Protein AF-A0A9X9ASG6-F1 (afdb_monomer)

Secondary structure (DSSP, 8-state):
--HHHHHHHHHHHHHHHS--TTSS-HHHHHHHHH----TTSS-SS--EEEETTTTEEEE-SSPPP----SS-TT-PPPSS-HHHHHTHHHHHHHHTS-HHHHHHHHHHHSS---HHHHHHH-

Foldseek 3Di:
DDPVVVVVLLVLLLLQQEDPPDPDPDQVSVVVVQPPPDPCLDPPDFDWDQDPVVRDTDTDSDDPRPDDPPDDPDDDDDPADPSNVVSVVVVVVLVPDDLLSSLVSCCPRHPDPDVVSVVSVD

Radius of gyration: 25.93 Å; Cα contacts (8 Å, |Δi|>4): 77; chains: 1; bounding box: 54×27×73 Å

Sequence (122 aa):
MNTQYLQYVREQLMVATADLSGETKGQLLAWLENAQFDTKNYPRKKQRIWDEETESWITLNNPPIPGKQSLAKGSAIPLVKPVEYSTASWRRAVLSLDEHYKAWLLWNYSENTCWEHQVEIT

pLDDT: mean 79.93, std 11.55, range [57.0, 94.75]

Solvent-accessible surface area (backbone atoms only — not comparable to full-atom values): 7803 Å² total; per-residue (Å²): 134,57,73,70,58,56,50,51,53,51,54,52,47,30,64,41,51,52,82,74,76,72,87,62,73,50,72,66,53,52,46,56,76,66,53,72,91,62,89,66,69,76,54,96,71,72,54,70,46,82,37,85,89,75,75,40,80,44,73,56,75,68,79,88,76,90,73,77,73,86,67,71,93,84,72,82,81,68,96,62,53,70,65,60,62,72,28,44,64,56,48,52,55,47,72,70,45,58,66,44,62,32,22,46,49,36,54,76,48,23,94,50,83,53,67,68,34,56,63,53,58,107

InterPro domains:
  IPR010455 Bacteriophage 82, GpQ [PF06323] (4-122)

Structure (mmCIF, N/CA/C/O backbone):
data_AF-A0A9X9ASG6-F1
#
_entry.id   AF-A0A9X9ASG6-F1
#
loop_
_atom_site.group_PDB
_atom_site.id
_atom_site.type_symbol
_atom_site.label_atom_id
_atom_site.label_alt_id
_atom_site.label_comp_id
_atom_site.label_asym_id
_atom_site.label_entity_id
_atom_site.label_seq_id
_atom_site.pdbx_PDB_ins_code
_atom_site.Cartn_x
_atom_site.Cartn_y
_atom_site.Cartn_z
_atom_site.occupancy
_atom_site.B_iso_or_equiv
_atom_site.auth_seq_id
_atom_site.auth_comp_id
_atom_site.auth_asym_id
_atom_site.auth_atom_id
_atom_site.pdbx_PDB_model_num
ATOM 1 N N . MET A 1 1 ? -18.405 -5.718 23.709 1.00 61.72 1 MET A N 1
ATOM 2 C CA . MET A 1 1 ? -17.669 -6.033 22.465 1.00 61.72 1 MET A CA 1
ATOM 3 C C . MET A 1 1 ? -16.981 -7.375 22.664 1.00 61.72 1 MET A C 1
ATOM 5 O O . MET A 1 1 ? -16.345 -7.532 23.697 1.00 61.72 1 MET A O 1
ATOM 9 N N . ASN A 1 2 ? -17.152 -8.346 21.766 1.00 90.06 2 ASN A N 1
ATOM 10 C CA . ASN A 1 2 ? -16.490 -9.650 21.901 1.00 90.06 2 ASN A CA 1
ATOM 11 C C . ASN A 1 2 ? -15.038 -9.555 21.390 1.00 90.06 2 ASN A C 1
ATOM 13 O O . ASN A 1 2 ? -14.778 -8.788 20.461 1.00 90.06 2 ASN A O 1
ATOM 17 N N . THR A 1 3 ? -14.096 -10.309 21.960 1.00 90.56 3 THR A N 1
ATOM 18 C CA . THR A 1 3 ? -12.663 -10.242 21.587 1.00 90.56 3 THR A CA 1
ATOM 19 C C . THR A 1 3 ? -12.437 -10.542 20.104 1.00 90.56 3 THR A C 1
ATOM 21 O O . THR A 1 3 ? -11.665 -9.858 19.438 1.00 90.56 3 THR A O 1
ATOM 24 N N . GLN A 1 4 ? -13.207 -11.481 19.556 1.00 91.50 4 GLN A N 1
ATOM 25 C CA . GLN A 1 4 ? -13.192 -11.840 18.138 1.00 91.50 4 GLN A CA 1
ATOM 26 C C . GLN A 1 4 ? -13.580 -10.673 17.212 1.00 91.50 4 GLN A C 1
ATOM 28 O O . GLN A 1 4 ? -13.035 -10.537 16.121 1.00 91.50 4 GLN A O 1
ATOM 33 N N . TYR A 1 5 ? -14.484 -9.794 17.654 1.00 93.06 5 TYR A N 1
ATOM 34 C CA . TYR A 1 5 ? -14.887 -8.623 16.872 1.00 93.06 5 TYR A CA 1
ATOM 35 C C . TYR A 1 5 ? -13.769 -7.577 16.812 1.00 93.06 5 TYR A C 1
ATOM 37 O O . TYR A 1 5 ? -13.521 -6.993 15.761 1.00 93.06 5 TYR A O 1
ATOM 45 N N . LEU A 1 6 ? -13.057 -7.369 17.925 1.00 90.31 6 LEU A N 1
ATOM 46 C CA . LEU A 1 6 ? -11.904 -6.466 17.963 1.00 90.31 6 LEU A CA 1
ATOM 47 C C . LEU A 1 6 ? -10.777 -6.957 17.052 1.00 90.31 6 LEU A C 1
ATOM 49 O O . LEU A 1 6 ? -10.167 -6.156 16.346 1.00 90.31 6 LEU A O 1
ATOM 53 N N . GLN A 1 7 ? -10.537 -8.268 17.030 1.00 92.38 7 GLN A N 1
ATOM 54 C CA . GLN A 1 7 ? -9.545 -8.858 16.141 1.00 92.38 7 GLN A CA 1
ATOM 55 C C . GLN A 1 7 ? -9.927 -8.693 14.666 1.00 92.38 7 GLN A C 1
ATOM 57 O O . GLN A 1 7 ? -9.096 -8.251 13.878 1.00 92.38 7 GLN A O 1
ATOM 62 N N . TYR A 1 8 ? -11.190 -8.943 14.312 1.00 93.50 8 TYR A N 1
ATOM 63 C CA . TYR A 1 8 ? -11.680 -8.710 12.953 1.00 93.50 8 TYR A CA 1
ATOM 64 C C . TYR A 1 8 ? -11.462 -7.258 12.504 1.00 93.50 8 TYR A C 1
ATOM 66 O O . TYR A 1 8 ? -10.950 -7.016 11.414 1.00 93.50 8 TYR A O 1
ATOM 74 N N . VAL A 1 9 ? -11.792 -6.281 13.356 1.00 91.94 9 VAL A N 1
ATOM 75 C CA . VAL A 1 9 ? -11.584 -4.858 13.037 1.00 91.94 9 VAL A CA 1
ATOM 76 C C . VAL A 1 9 ? -10.100 -4.545 12.826 1.00 91.94 9 VAL A C 1
ATOM 78 O O . VA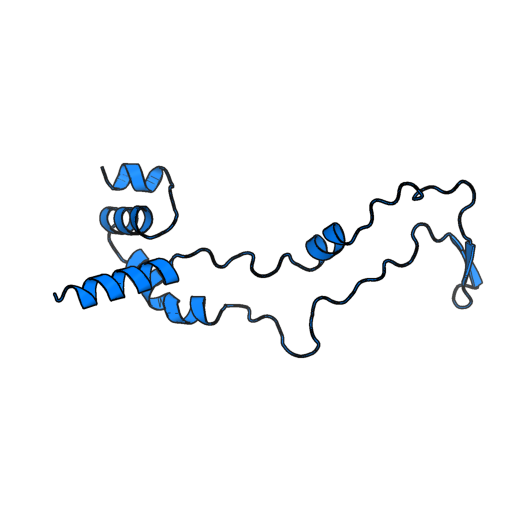L A 1 9 ? -9.758 -3.838 11.880 1.00 91.94 9 VAL A O 1
ATOM 81 N N . ARG A 1 10 ? -9.213 -5.098 13.661 1.00 91.00 10 ARG A N 1
ATOM 82 C CA . ARG A 1 10 ? -7.761 -4.930 13.513 1.00 91.00 10 ARG A CA 1
ATOM 83 C C . ARG A 1 10 ? -7.253 -5.485 12.182 1.00 91.00 10 ARG A C 1
ATOM 85 O O . ARG A 1 10 ? -6.504 -4.801 11.493 1.00 91.00 10 ARG A O 1
ATOM 92 N N . GLU A 1 11 ? -7.665 -6.695 11.819 1.00 92.50 11 GLU A N 1
ATOM 93 C CA . GLU A 1 11 ? -7.269 -7.334 10.559 1.00 92.50 11 GLU A CA 1
ATOM 94 C C . GLU A 1 11 ? -7.749 -6.520 9.351 1.00 92.50 11 GLU A C 1
ATOM 96 O O . GLU A 1 11 ? -6.969 -6.251 8.439 1.00 92.50 11 GLU A O 1
ATOM 101 N N . GLN A 1 12 ? -9.002 -6.052 9.369 1.00 92.69 12 GLN A N 1
ATOM 102 C CA . GLN A 1 12 ? -9.537 -5.207 8.298 1.00 92.69 12 GLN A CA 1
ATOM 103 C C . GLN A 1 12 ? -8.792 -3.874 8.179 1.00 92.69 12 GLN A C 1
ATOM 105 O O . GLN A 1 12 ? -8.521 -3.435 7.063 1.00 92.69 12 GLN A O 1
ATOM 110 N N . LEU A 1 13 ? -8.431 -3.248 9.304 1.00 92.12 13 LEU A N 1
ATOM 111 C CA . LEU A 1 13 ? -7.639 -2.018 9.307 1.00 92.12 13 LEU A CA 1
ATOM 112 C C . LEU A 1 13 ? -6.257 -2.237 8.696 1.00 92.12 13 LEU A C 1
ATOM 114 O O . LEU A 1 13 ? -5.902 -1.508 7.776 1.00 92.12 13 LEU A O 1
ATOM 118 N N . MET A 1 14 ? -5.533 -3.271 9.133 1.00 92.00 14 MET A N 1
ATOM 119 C CA . MET A 1 14 ? -4.209 -3.596 8.593 1.00 92.00 14 MET A CA 1
ATOM 120 C C . MET A 1 14 ? -4.253 -3.820 7.078 1.00 92.00 14 MET A C 1
ATOM 122 O O . MET A 1 14 ? -3.448 -3.250 6.349 1.00 92.00 14 MET A O 1
ATOM 126 N N . VAL A 1 15 ? -5.225 -4.596 6.584 1.00 91.75 15 VAL A N 1
ATOM 127 C CA . VAL A 1 15 ? -5.380 -4.852 5.140 1.00 91.75 15 VAL A CA 1
ATOM 128 C C . VAL A 1 15 ? -5.778 -3.582 4.384 1.00 91.75 15 VAL A C 1
ATOM 130 O O . VAL A 1 15 ? -5.342 -3.372 3.255 1.00 91.75 15 VAL A O 1
ATOM 133 N N . ALA A 1 16 ? -6.602 -2.720 4.983 1.00 91.00 16 ALA A N 1
ATOM 134 C CA . ALA A 1 16 ? -7.031 -1.472 4.363 1.00 91.00 16 ALA A CA 1
ATOM 135 C C . ALA A 1 16 ? -5.902 -0.442 4.235 1.00 91.00 16 ALA A C 1
ATOM 137 O O . ALA A 1 16 ? -5.933 0.358 3.299 1.00 91.00 16 ALA A O 1
ATOM 138 N N . THR A 1 17 ? -4.947 -0.444 5.167 1.00 88.31 17 THR A N 1
ATOM 139 C CA . THR A 1 17 ? -3.826 0.507 5.211 1.00 88.31 17 THR A CA 1
ATOM 140 C C . THR A 1 17 ? -2.510 -0.049 4.675 1.00 88.31 17 THR A C 1
ATOM 142 O O . THR A 1 17 ? -1.538 0.697 4.611 1.00 88.31 17 THR A O 1
ATOM 145 N N . ALA A 1 18 ? -2.455 -1.332 4.317 1.00 87.94 18 ALA A N 1
ATOM 146 C CA . ALA A 1 18 ? -1.263 -1.947 3.748 1.00 87.94 18 ALA A CA 1
ATOM 147 C C . 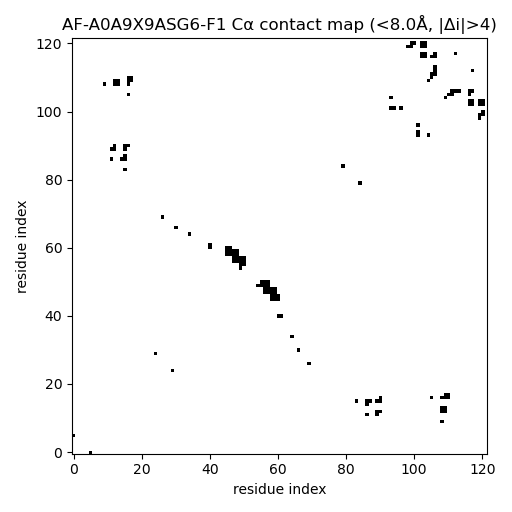ALA A 1 18 ? -0.871 -1.279 2.423 1.00 87.94 18 ALA A C 1
ATOM 149 O O . ALA A 1 18 ? -1.725 -1.021 1.567 1.00 87.94 18 ALA A O 1
ATOM 150 N N . ASP A 1 19 ? 0.428 -1.044 2.236 1.00 84.19 19 ASP A N 1
ATOM 151 C CA . ASP A 1 19 ? 0.954 -0.605 0.951 1.00 84.19 19 ASP A CA 1
ATOM 152 C C . ASP A 1 19 ? 0.992 -1.797 -0.012 1.00 84.19 19 ASP A C 1
ATOM 154 O O . ASP A 1 19 ? 1.835 -2.687 0.079 1.00 84.19 19 ASP A O 1
ATOM 158 N N . LEU A 1 20 ? 0.023 -1.834 -0.926 1.00 79.44 20 LEU A N 1
ATOM 159 C CA . LEU A 1 20 ? -0.044 -2.832 -1.990 1.00 79.44 20 LEU A CA 1
ATOM 160 C C . LEU A 1 20 ? 0.688 -2.357 -3.253 1.00 79.44 20 LEU A C 1
ATOM 162 O O . LEU A 1 20 ? 0.634 -3.038 -4.281 1.00 79.44 20 LEU A O 1
ATOM 166 N N . SER A 1 21 ? 1.355 -1.203 -3.238 1.00 72.75 21 SER A N 1
ATOM 167 C CA . SER A 1 21 ? 2.148 -0.759 -4.380 1.00 72.75 21 SER A CA 1
ATOM 168 C C . SER A 1 21 ? 3.354 -1.692 -4.612 1.00 72.75 21 SER A C 1
ATOM 170 O O . SER A 1 21 ? 3.857 -2.345 -3.704 1.00 72.75 21 SER A O 1
ATOM 172 N N . GLY A 1 22 ? 3.789 -1.844 -5.869 1.00 68.44 22 GLY A N 1
ATOM 173 C CA . GLY A 1 22 ? 4.995 -2.626 -6.198 1.00 68.44 22 GLY A CA 1
ATOM 174 C C . GLY A 1 22 ? 4.800 -4.096 -6.598 1.00 68.44 22 GLY A C 1
ATOM 175 O O . GLY A 1 22 ? 5.787 -4.762 -6.903 1.00 68.44 22 GLY A O 1
ATOM 176 N N . GLU A 1 23 ? 3.563 -4.600 -6.710 1.00 67.38 23 GLU A N 1
ATOM 177 C CA . GLU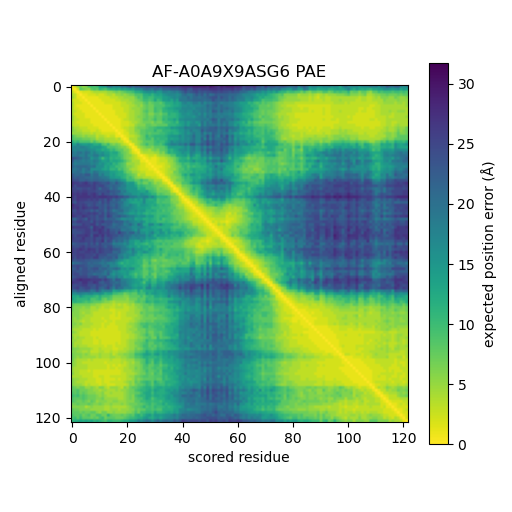 A 1 23 ? 3.291 -5.952 -7.259 1.00 67.38 23 GLU A CA 1
ATOM 178 C C . GLU A 1 23 ? 3.940 -6.188 -8.632 1.00 67.38 23 GLU A C 1
ATOM 180 O O . GLU A 1 23 ? 4.360 -7.297 -8.958 1.00 67.38 23 GLU A O 1
ATOM 185 N N . THR A 1 24 ? 4.037 -5.137 -9.446 1.00 64.69 24 THR A N 1
ATOM 186 C CA . THR A 1 24 ? 4.723 -5.188 -10.732 1.00 64.69 24 THR A CA 1
ATOM 187 C C . THR A 1 24 ? 5.825 -4.148 -10.762 1.00 64.69 24 THR A C 1
ATOM 189 O O . THR A 1 24 ? 5.559 -2.955 -10.637 1.00 64.69 24 THR A O 1
ATOM 192 N N . LYS A 1 25 ? 7.049 -4.587 -11.048 1.00 65.31 25 LYS A N 1
ATOM 193 C CA . LYS A 1 25 ? 8.228 -3.732 -11.242 1.00 65.31 25 LYS A CA 1
ATOM 194 C C . LYS A 1 25 ? 8.104 -2.746 -12.422 1.00 65.31 25 LYS A C 1
ATOM 196 O O . LYS A 1 25 ? 8.958 -1.894 -12.612 1.00 65.31 25 LYS A O 1
ATOM 201 N N . GLY A 1 26 ? 7.036 -2.822 -13.217 1.00 70.75 26 GLY A N 1
ATOM 202 C CA . GLY A 1 26 ? 6.897 -2.065 -14.457 1.00 70.75 26 GLY A CA 1
ATOM 203 C C . GLY A 1 26 ? 7.805 -2.618 -15.558 1.00 70.75 26 GLY A C 1
ATOM 204 O O . GLY A 1 26 ? 8.810 -3.284 -15.308 1.00 70.75 26 GLY A O 1
ATOM 205 N N . GLN A 1 27 ? 7.434 -2.373 -16.813 1.00 67.94 27 GLN A N 1
ATOM 206 C CA . GLN A 1 27 ? 8.138 -2.963 -17.955 1.00 67.94 27 GLN A CA 1
ATOM 207 C C . GLN A 1 27 ? 9.578 -2.446 -18.089 1.00 67.94 27 GLN A C 1
ATOM 209 O O . GLN A 1 27 ? 10.472 -3.224 -18.404 1.00 67.94 27 GLN A O 1
ATOM 214 N N . LEU A 1 28 ? 9.818 -1.162 -17.799 1.00 71.25 28 LEU A N 1
ATOM 215 C CA . LEU A 1 28 ? 11.149 -0.555 -17.894 1.00 71.25 28 LEU A CA 1
ATOM 216 C C . LEU A 1 28 ? 12.123 -1.111 -16.852 1.00 71.25 28 LEU A C 1
ATOM 218 O O . LEU A 1 28 ? 13.256 -1.427 -17.197 1.00 71.25 28 LEU A O 1
ATOM 222 N N . LEU A 1 29 ? 11.685 -1.279 -15.600 1.00 72.81 29 LEU A N 1
ATOM 223 C CA . LEU A 1 29 ? 12.530 -1.873 -14.561 1.00 72.81 29 LEU A CA 1
ATOM 224 C C . LEU A 1 29 ? 12.798 -3.353 -14.865 1.00 72.81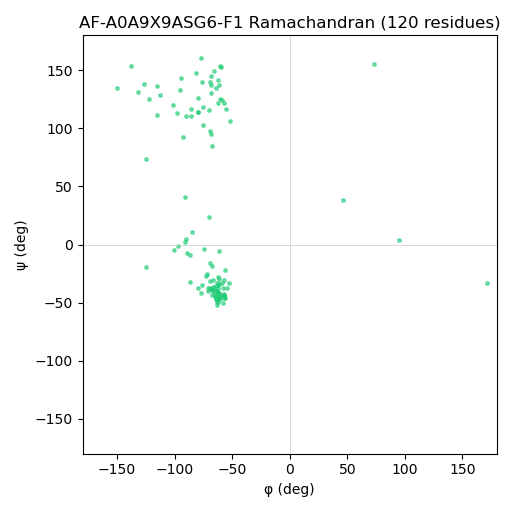 29 LEU A C 1
ATOM 226 O O . LEU A 1 29 ? 13.921 -3.817 -14.716 1.00 72.81 29 LEU A O 1
ATOM 230 N N . ALA A 1 30 ? 11.793 -4.081 -15.368 1.00 71.88 30 ALA A N 1
ATOM 231 C CA . ALA A 1 30 ? 11.976 -5.458 -15.824 1.00 71.88 30 ALA A CA 1
ATOM 232 C C . ALA A 1 30 ? 12.963 -5.552 -17.003 1.00 71.88 30 ALA A C 1
ATOM 234 O O . ALA A 1 30 ? 13.719 -6.516 -17.103 1.00 71.88 30 ALA A O 1
ATOM 235 N N . TRP A 1 31 ? 12.988 -4.566 -17.902 1.00 71.06 31 TRP A N 1
ATOM 236 C CA . TRP A 1 31 ? 13.998 -4.482 -18.958 1.00 71.06 31 TRP A CA 1
ATOM 237 C C . TRP A 1 31 ? 15.377 -4.121 -18.429 1.00 71.06 31 TRP A C 1
ATOM 239 O O . TRP A 1 31 ? 16.346 -4.684 -18.918 1.00 71.06 31 TRP A O 1
ATOM 249 N N . LEU A 1 32 ? 15.474 -3.248 -17.426 1.00 72.19 32 LEU A N 1
ATOM 250 C CA . LEU A 1 32 ? 16.741 -2.932 -16.769 1.00 72.19 32 LEU A CA 1
ATOM 251 C C . LEU A 1 32 ? 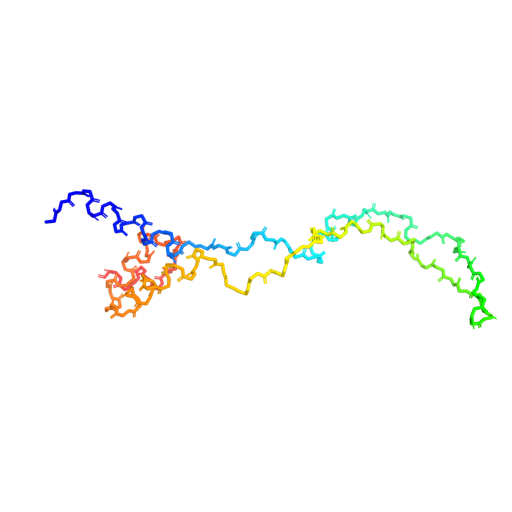17.352 -4.176 -16.107 1.00 72.19 32 LEU A C 1
ATOM 253 O O . LEU A 1 32 ? 18.546 -4.409 -16.246 1.00 72.19 32 LEU A O 1
ATOM 257 N N . GLU A 1 33 ? 16.540 -5.006 -15.449 1.00 69.94 33 GLU A N 1
ATOM 258 C CA . GLU A 1 33 ? 16.996 -6.267 -14.842 1.00 69.94 33 GLU A CA 1
ATOM 259 C C . GLU A 1 33 ? 17.446 -7.304 -15.886 1.00 69.94 33 GLU A C 1
ATOM 261 O O . GLU A 1 33 ? 18.349 -8.095 -15.625 1.00 69.94 33 GLU A O 1
ATOM 266 N N . ASN A 1 34 ? 16.848 -7.280 -17.082 1.00 66.69 34 ASN A N 1
ATOM 267 C CA . ASN A 1 34 ? 17.245 -8.126 -18.213 1.00 66.69 34 ASN A CA 1
ATOM 268 C C . ASN A 1 34 ? 18.327 -7.493 -19.100 1.00 66.69 34 ASN A C 1
ATOM 270 O O . ASN A 1 34 ? 18.814 -8.148 -20.026 1.00 66.69 34 ASN A O 1
ATOM 274 N N . ALA A 1 35 ? 18.687 -6.228 -18.867 1.00 63.50 35 ALA A N 1
ATOM 275 C CA . ALA A 1 35 ? 19.731 -5.555 -19.614 1.00 63.50 35 ALA A CA 1
ATOM 276 C C . ALA A 1 35 ? 21.056 -6.196 -19.212 1.00 63.50 35 ALA A C 1
ATOM 278 O O . ALA A 1 35 ? 21.637 -5.912 -18.166 1.00 63.50 35 ALA A O 1
ATOM 279 N N . GLN A 1 36 ? 21.509 -7.126 -20.043 1.00 61.00 36 GLN A N 1
ATOM 280 C CA . GLN A 1 36 ? 22.779 -7.795 -19.854 1.00 61.00 36 GLN A CA 1
ATOM 281 C C . GLN A 1 36 ? 23.875 -6.724 -19.847 1.00 61.00 36 GLN A C 1
ATOM 283 O O . GLN A 1 36 ? 23.965 -5.916 -20.773 1.00 61.00 36 GLN A O 1
ATOM 288 N N . PHE A 1 37 ? 24.680 -6.684 -18.783 1.00 59.12 37 PHE A N 1
ATOM 289 C CA . PHE A 1 37 ? 25.839 -5.800 -18.698 1.00 59.12 37 PHE A CA 1
ATOM 290 C C . PHE A 1 37 ? 26.878 -6.269 -19.723 1.00 59.12 37 PHE A C 1
ATOM 292 O O . PHE A 1 37 ? 27.750 -7.083 -19.421 1.00 59.12 37 PHE A O 1
ATOM 299 N N . ASP A 1 38 ? 26.732 -5.820 -20.968 1.00 59.84 38 ASP A N 1
ATOM 300 C CA . ASP A 1 38 ? 27.630 -6.180 -22.055 1.00 59.84 38 ASP A CA 1
ATOM 301 C C . ASP A 1 38 ? 28.665 -5.068 -22.263 1.00 59.84 38 ASP A C 1
ATOM 303 O O . ASP A 1 38 ? 28.366 -3.945 -22.672 1.00 59.84 38 ASP A O 1
ATOM 307 N N . THR A 1 39 ? 29.925 -5.387 -21.979 1.00 62.22 39 THR A N 1
ATOM 308 C CA . THR A 1 39 ? 31.071 -4.489 -22.184 1.00 62.22 39 THR A CA 1
ATOM 309 C C . THR A 1 39 ? 31.460 -4.354 -23.658 1.00 62.22 39 THR A C 1
ATOM 311 O O . THR A 1 39 ? 32.328 -3.548 -23.995 1.00 62.22 39 THR A O 1
ATOM 314 N N . LYS A 1 40 ? 30.801 -5.087 -24.566 1.00 64.00 40 LYS A N 1
ATOM 315 C CA . LYS A 1 40 ? 31.040 -5.031 -26.017 1.00 64.00 40 LYS A CA 1
ATOM 316 C C . LYS A 1 40 ? 30.281 -3.914 -26.738 1.00 64.00 40 LYS A C 1
ATOM 318 O O . LYS A 1 40 ? 30.288 -3.896 -27.964 1.00 64.00 40 LYS A O 1
ATOM 323 N N . ASN A 1 41 ? 29.673 -2.973 -26.011 1.00 58.00 41 ASN A N 1
ATOM 324 C CA . ASN A 1 41 ? 28.807 -1.908 -26.543 1.00 58.00 41 ASN A CA 1
ATOM 325 C C . ASN A 1 41 ? 29.472 -1.014 -27.619 1.00 58.00 41 ASN A C 1
ATOM 327 O O . ASN A 1 41 ? 28.795 -0.401 -28.439 1.00 58.00 41 ASN A O 1
ATOM 331 N N . TYR A 1 42 ? 30.809 -0.961 -27.657 1.00 65.12 42 TYR A N 1
ATOM 332 C CA . TYR A 1 42 ? 31.572 -0.210 -28.660 1.00 65.12 42 TYR A CA 1
ATOM 333 C C . TYR A 1 42 ? 32.577 -1.105 -29.399 1.00 65.12 42 TYR A C 1
ATOM 335 O O . TYR A 1 42 ? 33.788 -1.012 -29.169 1.00 65.12 42 TYR A O 1
ATOM 343 N N . PRO A 1 43 ? 32.117 -1.987 -30.304 1.00 66.81 43 PRO A N 1
ATOM 344 C CA . PRO A 1 43 ? 33.023 -2.794 -31.101 1.00 66.81 43 PRO A CA 1
ATOM 345 C C . PRO A 1 43 ? 33.769 -1.900 -32.101 1.00 66.81 43 PRO A C 1
ATOM 347 O O . PRO A 1 43 ? 33.192 -1.012 -32.729 1.00 66.81 43 PRO A O 1
ATOM 350 N N . ARG A 1 44 ? 35.066 -2.165 -32.304 1.00 72.25 44 ARG A N 1
ATOM 351 C CA . ARG A 1 44 ? 35.916 -1.401 -33.241 1.00 72.25 44 ARG A CA 1
ATOM 352 C C . ARG A 1 44 ? 35.367 -1.391 -34.676 1.00 72.25 44 ARG A C 1
ATOM 354 O O . ARG A 1 44 ? 35.590 -0.435 -35.410 1.00 72.25 44 ARG A O 1
ATOM 361 N N . LYS A 1 45 ? 34.669 -2.458 -35.080 1.00 75.94 45 LYS A N 1
ATOM 362 C CA . LYS A 1 45 ? 33.943 -2.558 -36.352 1.00 75.94 45 LYS A CA 1
ATOM 363 C C . LYS A 1 45 ? 32.452 -2.686 -36.050 1.00 75.94 45 LYS A C 1
ATOM 365 O O . LYS A 1 45 ? 32.029 -3.703 -35.510 1.00 75.94 45 LYS A O 1
ATOM 370 N N . LYS A 1 46 ? 31.676 -1.657 -36.393 1.00 73.88 46 LYS A N 1
ATOM 371 C CA . LYS A 1 46 ? 30.216 -1.661 -36.237 1.00 73.88 46 LYS A CA 1
ATOM 372 C C . LYS A 1 46 ? 29.566 -2.513 -37.326 1.00 73.88 46 LYS A C 1
ATOM 374 O O . LYS A 1 46 ? 29.984 -2.452 -38.483 1.00 73.88 46 LYS A O 1
ATOM 379 N N . GLN A 1 47 ? 28.539 -3.278 -36.964 1.00 77.25 47 GLN A N 1
ATOM 380 C CA . GLN A 1 47 ? 27.741 -4.023 -37.932 1.00 77.25 47 GLN A CA 1
ATOM 381 C C . GLN A 1 47 ? 26.941 -3.040 -38.800 1.00 77.25 47 GLN A C 1
ATOM 383 O O . GLN A 1 47 ? 26.296 -2.124 -38.285 1.00 77.25 47 GLN A O 1
ATOM 388 N N . ARG A 1 48 ? 27.008 -3.220 -40.122 1.00 80.94 48 ARG A N 1
ATOM 389 C CA . ARG A 1 48 ? 26.218 -2.468 -41.103 1.00 80.94 48 ARG A CA 1
ATOM 390 C C . ARG A 1 48 ? 25.241 -3.429 -41.759 1.00 80.94 48 ARG A C 1
ATOM 392 O O . ARG A 1 48 ? 25.660 -4.495 -42.205 1.00 80.94 48 ARG A O 1
ATOM 399 N N . ILE A 1 49 ? 23.970 -3.059 -41.780 1.00 82.62 49 ILE A N 1
ATOM 400 C CA . ILE A 1 49 ? 22.893 -3.824 -42.409 1.00 82.62 49 ILE A CA 1
ATOM 401 C C . ILE A 1 49 ? 22.373 -2.970 -43.564 1.00 82.62 49 ILE A C 1
ATOM 403 O O . ILE A 1 49 ? 22.270 -1.749 -43.430 1.00 82.62 49 ILE A O 1
ATOM 407 N N . TRP A 1 50 ? 22.146 -3.602 -44.712 1.00 84.25 50 TRP A N 1
ATOM 408 C CA . TRP A 1 50 ? 21.495 -2.956 -45.844 1.00 84.25 50 TRP A CA 1
ATOM 409 C C . TRP A 1 50 ? 19.993 -2.956 -45.594 1.00 84.25 50 TRP A C 1
ATOM 411 O O . TRP A 1 50 ? 19.432 -4.012 -45.301 1.00 84.25 50 TRP A O 1
ATOM 421 N N . ASP A 1 51 ? 19.375 -1.787 -45.671 1.00 82.00 51 ASP A N 1
ATOM 422 C CA . ASP A 1 51 ? 17.930 -1.648 -45.565 1.00 82.00 51 ASP A CA 1
ATOM 423 C C . ASP A 1 51 ? 17.334 -1.462 -46.963 1.00 82.00 51 ASP A C 1
ATOM 425 O O . ASP A 1 51 ? 17.701 -0.534 -47.687 1.00 82.00 51 ASP A O 1
ATOM 429 N N . GLU A 1 52 ? 16.452 -2.383 -47.352 1.00 84.44 52 GLU A N 1
ATOM 430 C CA . GLU A 1 52 ? 15.820 -2.401 -48.673 1.00 84.44 52 GLU A CA 1
ATOM 431 C C . GLU A 1 52 ? 14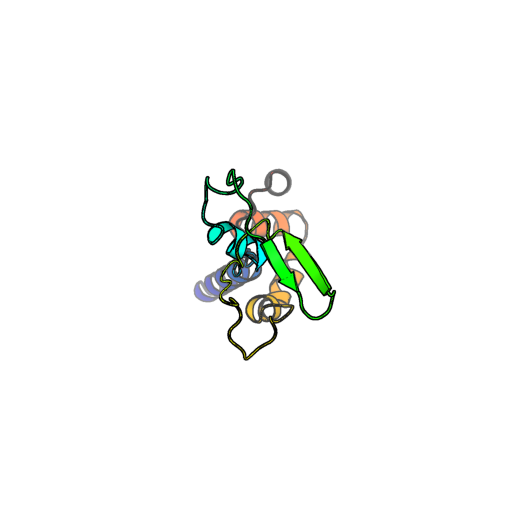.771 -1.291 -48.830 1.00 84.44 52 GLU A C 1
ATOM 433 O O . GLU A 1 52 ? 14.572 -0.823 -49.947 1.00 84.44 52 GLU A O 1
ATOM 438 N N . GLU A 1 53 ? 14.144 -0.819 -47.744 1.00 83.44 53 GLU A N 1
ATOM 439 C CA . GLU A 1 53 ? 13.135 0.254 -47.815 1.00 83.44 53 GLU A CA 1
ATOM 440 C C . GLU A 1 53 ? 13.757 1.647 -47.936 1.00 83.44 53 GLU A C 1
ATOM 442 O O . GLU A 1 53 ? 13.231 2.509 -48.640 1.00 83.44 53 GLU A O 1
ATOM 447 N N . THR A 1 54 ? 14.875 1.888 -47.249 1.00 78.81 54 THR A N 1
ATOM 448 C CA . THR A 1 54 ? 15.562 3.190 -47.274 1.00 78.81 54 THR A CA 1
ATOM 449 C C . THR A 1 54 ? 16.720 3.252 -48.270 1.00 78.81 54 THR A C 1
ATOM 451 O O . THR A 1 54 ? 17.365 4.296 -48.373 1.00 78.81 54 THR A O 1
ATOM 454 N N . GLU A 1 55 ? 17.000 2.149 -48.978 1.00 88.19 55 GLU A N 1
ATOM 455 C CA . GLU A 1 55 ? 18.126 1.975 -49.911 1.00 88.19 55 GLU A CA 1
ATOM 456 C C . GLU A 1 55 ? 19.463 2.475 -49.329 1.00 88.19 55 GLU A C 1
ATOM 458 O O . GLU A 1 55 ? 20.293 3.095 -50.004 1.00 88.19 55 GLU A O 1
ATOM 463 N N . SER A 1 56 ? 19.670 2.245 -48.030 1.00 87.50 56 SER A N 1
ATOM 464 C CA . SER A 1 56 ? 20.783 2.831 -47.291 1.00 87.50 56 SER A CA 1
ATOM 465 C C . SER A 1 56 ? 21.449 1.841 -46.338 1.00 87.50 56 SER A C 1
ATOM 467 O O . SER A 1 56 ? 20.865 0.869 -45.858 1.00 87.50 56 SER A O 1
ATOM 469 N N . TRP A 1 57 ? 22.733 2.082 -46.061 1.00 83.94 57 TRP A N 1
ATOM 470 C CA . TRP A 1 57 ? 23.485 1.305 -45.082 1.00 83.94 57 TRP A CA 1
ATOM 471 C C . TRP A 1 57 ? 23.277 1.865 -43.679 1.00 83.94 57 TRP A C 1
ATOM 473 O O . TRP A 1 57 ? 23.855 2.901 -43.335 1.00 83.94 57 TRP A O 1
ATOM 483 N N . ILE A 1 58 ? 22.569 1.120 -42.837 1.00 82.12 58 ILE A N 1
ATOM 484 C CA . ILE A 1 58 ? 22.311 1.497 -41.448 1.00 82.12 58 ILE A CA 1
ATOM 485 C C . ILE A 1 58 ? 23.351 0.837 -40.536 1.00 82.12 58 ILE A C 1
ATOM 487 O O . ILE A 1 58 ? 23.643 -0.357 -40.637 1.00 82.12 58 ILE A O 1
ATOM 491 N N . THR A 1 59 ? 23.940 1.616 -39.627 1.00 80.12 59 THR A N 1
ATOM 492 C CA . THR A 1 59 ? 24.794 1.085 -38.555 1.00 80.12 59 THR A CA 1
ATOM 493 C C . THR A 1 59 ? 23.939 0.682 -37.361 1.00 80.12 59 THR A C 1
ATOM 495 O O . THR A 1 59 ? 23.334 1.547 -36.724 1.00 80.12 59 THR A O 1
ATOM 498 N N . LEU A 1 60 ? 23.931 -0.605 -37.017 1.00 70.75 60 LEU A N 1
ATOM 499 C CA . LEU A 1 60 ? 23.252 -1.086 -35.816 1.00 70.75 60 LEU A CA 1
ATOM 500 C C . LEU A 1 60 ? 24.155 -0.818 -34.603 1.00 70.75 60 LEU A C 1
ATOM 502 O O . LEU A 1 60 ? 25.249 -1.376 -34.513 1.00 70.75 60 LEU A O 1
ATOM 506 N N . ASN A 1 61 ? 23.736 0.067 -33.694 1.00 70.31 61 ASN A N 1
ATOM 507 C CA . ASN A 1 61 ? 24.527 0.367 -32.495 1.00 70.31 61 ASN A CA 1
ATOM 508 C C . ASN A 1 61 ? 24.395 -0.741 -31.439 1.00 70.31 61 ASN A C 1
ATOM 510 O O . ASN A 1 61 ? 25.408 -1.155 -30.889 1.00 70.31 61 ASN A O 1
ATOM 514 N N . ASN A 1 62 ? 23.182 -1.265 -31.227 1.00 65.62 62 ASN A N 1
ATOM 515 C CA . ASN A 1 62 ? 22.910 -2.310 -30.240 1.00 65.62 62 ASN A CA 1
ATOM 516 C C . ASN A 1 62 ? 22.183 -3.481 -30.919 1.00 65.62 62 ASN A C 1
ATOM 518 O O . ASN A 1 62 ? 21.279 -3.228 -31.722 1.00 65.62 62 ASN A O 1
ATOM 522 N N . PRO A 1 63 ? 22.530 -4.747 -30.617 1.00 67.69 63 PRO A N 1
ATOM 523 C CA . PRO A 1 63 ? 21.744 -5.881 -31.087 1.00 67.69 63 PRO A CA 1
ATOM 524 C C . PRO A 1 63 ? 20.299 -5.777 -30.566 1.00 67.69 63 PRO A C 1
ATOM 526 O O . PRO A 1 63 ? 20.073 -5.184 -29.505 1.00 67.69 63 PRO A O 1
ATOM 529 N N . PRO A 1 64 ? 19.310 -6.344 -31.280 1.00 67.94 64 PRO A N 1
ATOM 530 C CA . PRO A 1 64 ? 17.940 -6.389 -30.786 1.00 67.94 64 PRO A CA 1
ATOM 531 C C . PRO A 1 64 ? 17.909 -7.098 -29.429 1.00 67.94 64 PRO A C 1
ATOM 533 O O . PRO A 1 64 ? 18.348 -8.240 -29.303 1.00 67.94 64 PRO A O 1
ATOM 536 N N . ILE A 1 65 ? 17.409 -6.403 -28.406 1.00 67.62 65 ILE A N 1
ATOM 537 C CA . ILE A 1 65 ? 17.297 -6.946 -27.052 1.00 67.62 65 ILE A CA 1
ATOM 538 C C . ILE A 1 65 ? 16.113 -7.922 -27.051 1.00 67.62 65 ILE A C 1
ATOM 540 O O . ILE A 1 65 ? 14.986 -7.488 -27.316 1.00 67.62 65 ILE A O 1
ATOM 544 N N . PRO A 1 66 ? 16.315 -9.224 -26.769 1.00 66.06 66 PRO A N 1
ATOM 545 C CA . PRO A 1 66 ? 15.212 -10.170 -26.679 1.00 66.06 66 PRO A CA 1
ATOM 546 C C . PRO A 1 66 ? 14.360 -9.841 -25.447 1.00 66.06 66 PRO A C 1
ATOM 548 O O . PRO A 1 66 ? 14.657 -10.243 -24.326 1.00 66.06 66 PRO A O 1
ATOM 551 N N . GLY A 1 67 ? 13.289 -9.078 -25.648 1.00 64.19 67 GLY A N 1
ATOM 552 C CA . GLY A 1 67 ? 12.322 -8.759 -24.606 1.00 64.19 67 GLY A CA 1
ATOM 553 C C . GLY A 1 67 ? 11.209 -9.798 -24.574 1.00 64.19 67 GLY A C 1
ATOM 554 O O . GLY A 1 67 ? 10.360 -9.823 -25.464 1.00 64.19 67 GLY A O 1
ATOM 555 N N . LYS A 1 68 ? 11.152 -10.631 -23.529 1.00 64.56 68 LYS A N 1
ATOM 556 C CA . LYS A 1 68 ? 9.925 -11.381 -23.241 1.00 64.56 68 LYS A CA 1
ATOM 557 C C . LYS A 1 68 ? 8.895 -10.372 -22.748 1.00 64.56 68 LYS A C 1
ATOM 559 O O . LYS A 1 68 ? 9.104 -9.738 -21.715 1.00 64.56 68 LYS A O 1
ATOM 564 N N . GLN A 1 69 ? 7.805 -10.191 -23.492 1.00 62.69 69 GLN A N 1
ATOM 565 C CA . GLN A 1 69 ? 6.680 -9.398 -23.010 1.00 62.69 69 GLN A CA 1
ATOM 566 C C . GLN A 1 69 ? 6.239 -9.998 -21.668 1.00 62.69 69 GLN A C 1
ATOM 568 O O . GLN A 1 69 ? 5.852 -11.164 -21.601 1.00 62.69 69 GLN A O 1
ATOM 573 N N . SER A 1 70 ? 6.362 -9.223 -20.589 1.00 61.41 70 SER A N 1
ATOM 574 C CA . SER A 1 70 ? 5.983 -9.655 -19.238 1.00 61.41 70 SER A CA 1
ATOM 575 C C . SER A 1 70 ? 4.471 -9.843 -19.100 1.00 61.41 70 SER A C 1
ATOM 577 O O . SER A 1 70 ? 4.010 -10.536 -18.198 1.00 61.41 70 SER A O 1
ATOM 579 N N . LEU A 1 71 ? 3.700 -9.255 -20.017 1.00 59.34 71 LEU A N 1
ATOM 580 C CA . LEU A 1 71 ? 2.258 -9.394 -20.080 1.00 59.34 71 LEU A CA 1
ATOM 581 C C . LEU A 1 71 ? 1.880 -10.724 -20.745 1.00 59.34 71 LEU A C 1
ATOM 583 O O . LEU A 1 71 ? 2.088 -10.916 -21.945 1.00 59.34 71 LEU A O 1
ATOM 587 N N . ALA A 1 72 ? 1.260 -11.624 -19.984 1.00 57.38 72 ALA A N 1
ATOM 588 C CA . ALA A 1 72 ? 0.480 -12.706 -20.569 1.00 57.38 72 ALA A CA 1
ATOM 589 C C . ALA A 1 72 ? -0.658 -12.085 -21.401 1.00 57.38 72 ALA A C 1
ATOM 591 O O . ALA A 1 72 ? -1.413 -11.259 -20.890 1.00 57.38 72 ALA A O 1
ATOM 592 N N . LYS A 1 73 ? -0.781 -12.445 -22.687 1.00 57.00 73 LYS A N 1
ATOM 593 C CA . LYS A 1 73 ? -1.932 -12.058 -23.525 1.00 57.00 73 LYS A CA 1
ATOM 594 C C . LYS A 1 73 ? -3.224 -12.447 -22.790 1.00 57.00 73 LYS A C 1
ATOM 596 O O . LYS A 1 73 ? -3.527 -13.634 -22.734 1.00 57.00 73 LYS A O 1
ATOM 601 N N . GLY A 1 74 ? -3.980 -11.494 -22.234 1.00 59.25 74 GLY A N 1
ATOM 602 C CA . GLY A 1 74 ? -5.285 -11.843 -21.658 1.00 59.25 74 GLY A CA 1
ATOM 603 C C . GLY A 1 74 ? -6.047 -10.790 -20.858 1.00 59.25 74 GLY A C 1
ATOM 604 O O . GLY A 1 74 ? -7.269 -10.784 -20.937 1.00 59.25 74 GLY A O 1
ATOM 605 N N . SER A 1 75 ? -5.402 -9.884 -20.120 1.00 63.09 75 SER A N 1
ATOM 606 C CA . SER A 1 75 ? -6.157 -8.949 -19.268 1.00 63.09 75 SER A CA 1
ATOM 607 C C . SER A 1 75 ? -5.451 -7.613 -19.086 1.00 63.09 75 SER A C 1
ATOM 609 O O . SER A 1 75 ? -4.252 -7.569 -18.815 1.00 63.09 75 SER A O 1
ATOM 611 N N . ALA A 1 76 ? -6.209 -6.521 -19.214 1.00 68.44 76 ALA A N 1
ATOM 612 C CA . ALA A 1 76 ? -5.746 -5.196 -18.823 1.00 68.44 76 ALA A CA 1
ATOM 613 C C . ALA A 1 76 ? -5.453 -5.174 -17.314 1.00 68.44 76 ALA A C 1
ATOM 615 O O . ALA A 1 76 ? -6.188 -5.777 -16.531 1.00 68.44 76 ALA A O 1
ATOM 616 N N . ILE A 1 77 ? -4.384 -4.481 -16.914 1.00 69.31 77 ILE A N 1
ATOM 617 C CA . ILE A 1 77 ? -4.087 -4.236 -15.500 1.00 69.31 77 ILE A CA 1
ATOM 618 C C . ILE A 1 77 ? -5.248 -3.404 -14.934 1.00 69.31 77 ILE A C 1
ATOM 620 O O . ILE A 1 77 ? -5.535 -2.336 -15.485 1.00 69.31 77 ILE A O 1
ATOM 624 N N . PRO A 1 78 ? -5.949 -3.876 -13.887 1.00 74.38 78 PRO A N 1
ATOM 625 C CA . PRO A 1 78 ? -7.016 -3.095 -13.285 1.00 74.38 78 PRO A CA 1
ATOM 626 C C . PRO A 1 78 ? -6.420 -1.824 -12.671 1.00 74.38 78 PRO A C 1
ATOM 628 O O . PRO A 1 78 ? -5.404 -1.885 -11.984 1.00 74.38 78 PRO A O 1
ATOM 631 N N . LEU A 1 79 ? -7.054 -0.671 -12.914 1.00 80.06 79 LEU A N 1
ATOM 632 C CA . LEU A 1 79 ? -6.579 0.615 -12.385 1.00 80.06 79 LEU A CA 1
ATOM 633 C C . LEU A 1 79 ? -6.583 0.652 -10.850 1.00 80.06 79 LEU A C 1
ATOM 635 O O . LEU A 1 79 ? -5.812 1.391 -10.252 1.00 80.06 79 LEU A O 1
ATOM 639 N N . VAL A 1 80 ? -7.475 -0.120 -10.230 1.00 83.38 80 VAL A N 1
ATOM 640 C CA . VAL A 1 80 ? -7.613 -0.252 -8.780 1.00 83.38 80 VAL A CA 1
ATOM 641 C C . VAL A 1 80 ? -7.669 -1.733 -8.462 1.00 83.38 80 VAL A C 1
ATOM 643 O O . VAL A 1 80 ? -8.442 -2.471 -9.088 1.00 83.38 80 VAL A O 1
ATOM 646 N N . LYS A 1 81 ? -6.875 -2.185 -7.492 1.00 84.94 81 LYS A N 1
ATOM 647 C CA . LYS A 1 81 ? -6.896 -3.598 -7.114 1.00 84.94 81 LYS A CA 1
ATOM 648 C C . LYS A 1 81 ? -8.226 -3.946 -6.441 1.00 84.94 81 LYS A C 1
ATOM 650 O O . LYS A 1 81 ? -8.754 -3.137 -5.676 1.00 84.94 81 LYS A O 1
ATOM 655 N N . PRO A 1 82 ? -8.764 -5.163 -6.639 1.00 87.81 82 PRO A N 1
ATOM 656 C CA . PRO A 1 82 ? -9.997 -5.584 -5.974 1.00 87.81 82 PRO A CA 1
ATOM 657 C C . PRO A 1 82 ? -9.933 -5.448 -4.446 1.00 87.81 82 PRO A C 1
ATOM 659 O O . PRO A 1 82 ? -10.906 -5.022 -3.826 1.00 87.81 82 PRO A O 1
ATOM 662 N N . VAL A 1 83 ? -8.770 -5.743 -3.852 1.00 88.44 83 VAL A N 1
ATOM 663 C CA . VAL A 1 83 ? -8.537 -5.608 -2.406 1.00 88.44 83 VAL A CA 1
ATOM 664 C C . VAL A 1 83 ? -8.665 -4.149 -1.976 1.00 88.44 83 VAL A C 1
ATOM 666 O O . VAL A 1 83 ? -9.481 -3.852 -1.108 1.00 88.44 83 VAL A O 1
ATOM 669 N N . GLU A 1 84 ? -7.959 -3.232 -2.642 1.00 87.19 84 GLU A N 1
ATOM 670 C CA . GLU A 1 84 ? -8.043 -1.790 -2.377 1.00 87.19 84 GLU A CA 1
ATOM 671 C C . GLU A 1 84 ? -9.476 -1.274 -2.514 1.00 87.19 84 GLU A C 1
ATOM 673 O O . GLU A 1 84 ? -9.932 -0.487 -1.684 1.00 87.19 84 GLU A O 1
ATOM 678 N N . TYR A 1 85 ? -10.202 -1.719 -3.543 1.00 90.00 85 TYR A N 1
ATOM 679 C CA . TYR A 1 85 ? -11.593 -1.326 -3.744 1.00 90.00 85 TYR A CA 1
ATOM 680 C C . TYR A 1 85 ? -12.488 -1.815 -2.599 1.00 90.00 85 TYR A C 1
ATOM 682 O O . TYR A 1 85 ? -13.258 -1.031 -2.042 1.00 90.00 85 TYR A O 1
ATOM 690 N N . SER A 1 86 ? -12.350 -3.084 -2.206 1.00 91.25 86 SER A N 1
ATOM 691 C CA . SER A 1 86 ? -13.152 -3.686 -1.135 1.00 91.25 86 SER A CA 1
ATOM 692 C C . SER A 1 86 ? -12.910 -3.038 0.233 1.00 91.25 86 SER A C 1
ATOM 694 O O . SER A 1 86 ? -13.855 -2.837 0.995 1.00 91.25 86 SER A O 1
ATOM 696 N N . THR A 1 87 ? -11.673 -2.625 0.524 1.00 92.81 87 THR A N 1
ATOM 697 C CA . THR A 1 87 ? -11.297 -2.005 1.803 1.00 92.81 87 THR A CA 1
ATOM 698 C C . THR A 1 87 ? -11.418 -0.480 1.815 1.00 92.81 87 THR A C 1
ATOM 700 O O . THR A 1 87 ? -11.136 0.167 2.826 1.00 92.81 87 THR A O 1
ATOM 703 N N . ALA A 1 88 ? -11.883 0.136 0.724 1.00 90.38 88 ALA A N 1
ATOM 704 C CA . ALA A 1 88 ? -11.996 1.590 0.620 1.00 90.38 88 ALA A CA 1
ATOM 705 C C . ALA A 1 88 ? -12.950 2.211 1.658 1.00 90.38 88 ALA A C 1
ATOM 707 O O . ALA A 1 88 ? -12.760 3.360 2.057 1.00 90.38 88 ALA A O 1
ATOM 708 N N . SER A 1 89 ? -13.978 1.481 2.102 1.00 93.88 89 SER A N 1
ATOM 709 C CA . SER A 1 89 ? -14.888 1.934 3.165 1.00 93.88 89 SER A CA 1
ATOM 710 C C . SER A 1 89 ? -14.163 2.123 4.501 1.00 93.88 89 SER A C 1
ATOM 712 O O . SER A 1 89 ? -14.375 3.137 5.161 1.00 93.88 89 SER A O 1
ATOM 714 N N . TRP A 1 90 ? -13.256 1.210 4.854 1.00 93.69 90 TRP A N 1
ATOM 715 C CA . TRP A 1 90 ? -12.441 1.290 6.068 1.00 93.69 90 TRP A CA 1
ATOM 716 C C . TRP A 1 90 ? -11.507 2.493 6.045 1.00 93.69 90 TRP A C 1
ATOM 718 O O . TRP A 1 90 ? -11.470 3.251 7.010 1.00 93.69 90 TRP A O 1
ATOM 728 N N . ARG A 1 91 ? -10.828 2.738 4.917 1.00 91.44 91 ARG A N 1
ATOM 729 C CA . ARG A 1 91 ? -9.984 3.935 4.759 1.00 91.44 91 ARG A CA 1
ATOM 730 C C . ARG A 1 91 ? -10.782 5.224 4.941 1.00 91.44 91 ARG A C 1
ATOM 732 O O . ARG A 1 91 ? -10.338 6.117 5.652 1.00 91.44 91 ARG A O 1
ATOM 739 N N . ARG A 1 92 ? -11.984 5.310 4.361 1.00 93.56 92 ARG A N 1
ATOM 740 C CA . ARG A 1 92 ? -12.868 6.472 4.563 1.00 93.56 92 ARG A CA 1
ATOM 741 C C . ARG A 1 92 ? -13.303 6.625 6.019 1.00 93.56 92 ARG A C 1
ATOM 743 O O . ARG A 1 92 ? -13.322 7.744 6.513 1.00 93.56 92 ARG A O 1
ATOM 750 N N . ALA A 1 93 ? -13.623 5.523 6.697 1.00 93.69 93 ALA A N 1
ATOM 751 C CA . ALA A 1 93 ? -14.000 5.551 8.106 1.00 93.69 93 ALA A CA 1
ATOM 752 C C . ALA A 1 93 ? -12.849 6.060 8.988 1.00 93.69 93 ALA A C 1
ATOM 754 O O . ALA A 1 93 ? -13.066 6.954 9.799 1.00 93.69 93 ALA A O 1
ATOM 755 N N . VAL A 1 94 ? -11.622 5.572 8.776 1.00 91.50 94 VAL A N 1
ATOM 756 C CA . VAL A 1 94 ? -10.431 6.037 9.512 1.00 91.50 94 VAL A CA 1
ATOM 757 C C . VAL A 1 94 ? -10.177 7.524 9.274 1.00 91.50 94 VAL A C 1
ATOM 759 O O . VAL A 1 94 ? -9.959 8.263 10.226 1.00 91.50 94 VAL A O 1
ATOM 762 N N . LEU A 1 95 ? -10.268 7.982 8.023 1.00 90.19 95 LEU A N 1
ATOM 763 C CA . LEU A 1 95 ? -10.062 9.391 7.671 1.00 90.19 95 LEU A CA 1
ATOM 764 C C . LEU A 1 95 ? -11.167 10.330 8.183 1.00 90.19 95 LEU A C 1
ATOM 766 O O . LEU A 1 95 ? -10.970 11.539 8.181 1.00 90.19 95 LEU A O 1
ATOM 770 N N . SER A 1 96 ? -12.322 9.796 8.591 1.00 94.75 96 SER A N 1
ATOM 771 C CA . SER A 1 96 ? -13.416 10.582 9.176 1.00 94.75 96 SER A CA 1
ATOM 772 C C . SER A 1 96 ? -13.296 10.786 10.689 1.00 94.75 96 SER A C 1
ATOM 774 O O . SER A 1 96 ? -14.087 11.533 11.262 1.00 94.75 96 SER A O 1
ATOM 776 N N . LEU A 1 97 ? -12.349 10.101 11.338 1.00 93.12 97 LEU A N 1
ATOM 777 C CA . LEU A 1 97 ? -12.097 10.234 12.770 1.00 93.12 97 LEU A CA 1
ATOM 778 C C . LEU A 1 97 ? -11.317 11.515 13.075 1.00 93.12 97 LEU A C 1
ATOM 780 O O . LEU A 1 97 ? -10.652 12.076 12.208 1.00 93.12 97 LEU A O 1
ATOM 784 N N . ASP A 1 98 ? -11.392 11.940 14.334 1.00 94.12 98 ASP A N 1
ATOM 785 C CA . ASP A 1 98 ? -10.568 13.030 14.847 1.00 94.12 98 ASP A CA 1
ATOM 786 C C . ASP A 1 98 ? -9.073 12.697 14.738 1.00 94.12 98 ASP A C 1
ATOM 788 O O . ASP A 1 98 ? -8.679 11.523 14.756 1.00 94.12 98 ASP A O 1
ATOM 792 N N . GLU A 1 99 ? -8.254 13.739 14.638 1.00 90.50 99 GLU A N 1
ATOM 793 C CA . GLU A 1 99 ? -6.836 13.637 14.296 1.00 90.50 99 GLU A CA 1
ATOM 794 C C . GLU A 1 99 ? -6.080 12.732 15.277 1.00 90.50 99 GLU A C 1
ATOM 796 O O . GLU A 1 99 ? -5.370 11.823 14.854 1.00 90.50 99 GLU A O 1
ATOM 801 N N . HIS A 1 100 ? -6.350 12.878 16.580 1.00 92.12 100 HIS A N 1
ATOM 802 C CA . H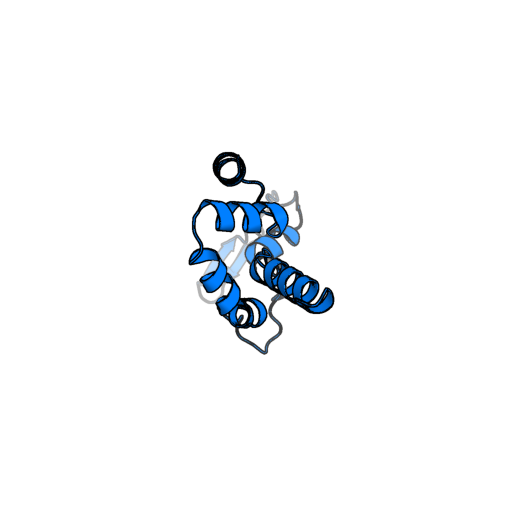IS A 1 100 ? -5.753 12.060 17.643 1.00 92.12 100 HIS A CA 1
ATOM 803 C C . HIS A 1 100 ? -6.020 10.556 17.450 1.00 92.12 100 HIS A C 1
ATOM 805 O O . HIS A 1 100 ? -5.101 9.733 17.435 1.00 92.12 100 HIS A O 1
ATOM 811 N N . TYR A 1 101 ? -7.285 10.180 17.225 1.00 91.38 101 TYR A N 1
ATOM 812 C CA . TYR A 1 101 ? -7.670 8.777 17.039 1.00 91.38 101 TYR A CA 1
ATOM 813 C C . TYR A 1 101 ? -7.155 8.209 15.717 1.00 91.38 101 TYR A C 1
ATOM 815 O O . TYR A 1 101 ? -6.753 7.043 15.651 1.00 91.38 101 TYR A O 1
ATOM 823 N N . LYS A 1 102 ? -7.168 9.026 14.662 1.00 92.38 102 LYS A N 1
ATOM 824 C CA . LYS A 1 102 ? -6.651 8.664 13.344 1.00 92.38 102 LYS A CA 1
ATOM 825 C C . LYS A 1 102 ? -5.147 8.398 13.411 1.00 92.38 102 LYS A C 1
ATOM 827 O O . LYS A 1 102 ? -4.714 7.334 12.969 1.00 92.38 102 LYS A O 1
ATOM 832 N N . ALA A 1 103 ? -4.379 9.309 14.008 1.00 91.62 103 ALA A N 1
ATOM 833 C CA . ALA A 1 103 ? -2.941 9.175 14.214 1.00 91.62 103 ALA A CA 1
ATOM 834 C C . ALA A 1 103 ? -2.610 7.912 15.014 1.00 91.62 103 ALA A C 1
ATOM 836 O O . ALA A 1 103 ? -1.754 7.129 14.603 1.00 91.62 103 ALA A O 1
ATOM 837 N N . TRP A 1 104 ? -3.354 7.642 16.091 1.00 92.00 104 TRP A N 1
ATOM 838 C CA . TRP A 1 104 ? -3.165 6.430 16.887 1.00 92.00 104 TRP A CA 1
ATOM 839 C C . TRP A 1 104 ? -3.407 5.146 16.083 1.00 92.00 104 TRP A C 1
ATOM 841 O O . TRP A 1 104 ? -2.596 4.219 16.140 1.00 92.00 104 TRP A O 1
ATOM 851 N N . LEU A 1 105 ? -4.496 5.073 15.310 1.00 91.94 105 LEU A N 1
ATOM 852 C CA . LEU A 1 105 ? -4.796 3.897 14.486 1.00 91.94 105 LEU A CA 1
ATOM 853 C C . LEU A 1 105 ? -3.757 3.688 13.385 1.00 91.94 105 LEU A C 1
ATOM 855 O O . LEU A 1 105 ? -3.331 2.553 13.163 1.00 91.94 105 LEU A O 1
ATOM 859 N N . LEU A 1 106 ? -3.344 4.768 12.721 1.00 90.50 106 LEU A N 1
ATOM 860 C CA . LEU A 1 106 ? -2.318 4.709 11.690 1.00 90.50 106 LEU A CA 1
ATOM 861 C C . LEU A 1 106 ? -0.984 4.269 12.288 1.00 90.50 106 LEU A C 1
ATOM 863 O O . LEU A 1 106 ? -0.404 3.323 11.781 1.00 90.50 106 LEU A O 1
ATOM 867 N N . TRP A 1 107 ? -0.543 4.834 13.406 1.00 89.75 107 TRP A N 1
ATOM 868 C CA . TRP A 1 107 ? 0.724 4.449 14.031 1.00 89.75 107 TRP A CA 1
ATOM 869 C C . TRP A 1 107 ? 0.773 2.980 14.488 1.00 89.75 107 TRP A C 1
ATOM 871 O O . TRP A 1 107 ? 1.810 2.329 14.395 1.00 89.75 107 TRP A O 1
ATOM 881 N N . ASN A 1 108 ? -0.339 2.443 15.006 1.00 89.38 108 ASN A N 1
ATOM 882 C CA . ASN A 1 108 ? -0.369 1.082 15.557 1.00 89.38 108 ASN A CA 1
ATOM 883 C C . ASN A 1 108 ? -0.637 -0.009 14.509 1.00 89.38 108 ASN A C 1
ATOM 885 O O . ASN A 1 108 ? -0.196 -1.146 14.695 1.00 89.38 108 ASN A O 1
ATOM 889 N N . TYR A 1 109 ? -1.417 0.295 13.467 1.00 89.94 109 TYR A N 1
ATOM 890 C CA . TYR A 1 109 ? -1.932 -0.716 12.533 1.00 89.94 109 TYR A CA 1
ATOM 891 C C . TYR A 1 109 ? -1.603 -0.457 11.069 1.00 89.94 109 TYR A C 1
ATOM 893 O O . TYR A 1 109 ? -1.653 -1.401 10.281 1.00 89.94 109 TYR A O 1
ATOM 901 N N . SER A 1 110 ? -1.261 0.776 10.700 1.00 82.44 110 SER A N 1
ATOM 902 C CA . SER A 1 110 ? -0.620 1.033 9.416 1.00 82.44 110 SER A CA 1
ATOM 903 C C . SER A 1 110 ? 0.887 1.043 9.636 1.00 82.44 110 SER A C 1
ATOM 905 O O . SER A 1 110 ? 1.367 1.526 10.654 1.00 82.44 110 SER A O 1
ATOM 907 N N . GLU A 1 111 ? 1.670 0.530 8.697 1.00 81.19 111 GLU A N 1
ATOM 908 C CA . GLU A 1 111 ? 3.142 0.547 8.777 1.00 81.19 111 GLU A CA 1
ATOM 909 C C . GLU A 1 111 ? 3.723 1.975 8.611 1.00 81.19 111 GLU A C 1
ATOM 911 O O . GLU A 1 111 ? 4.865 2.169 8.204 1.00 81.19 111 GLU A O 1
ATOM 916 N N . ASN A 1 112 ? 2.920 2.999 8.912 1.00 82.25 112 ASN A N 1
ATOM 917 C CA . ASN A 1 112 ? 3.225 4.406 8.770 1.00 82.25 112 ASN A CA 1
ATOM 918 C C . ASN A 1 112 ? 3.812 4.960 10.074 1.00 82.25 112 ASN A C 1
ATOM 920 O O . ASN A 1 112 ? 3.098 5.423 10.965 1.00 82.25 112 ASN A O 1
ATOM 924 N N . THR A 1 113 ? 5.139 4.942 10.162 1.00 83.56 113 THR A N 1
ATOM 925 C CA . THR A 1 113 ? 5.904 5.482 11.295 1.00 83.56 113 THR A CA 1
ATOM 926 C C . THR A 1 113 ? 6.291 6.951 11.087 1.00 83.56 113 THR A C 1
ATOM 928 O O . THR A 1 113 ? 7.428 7.345 11.360 1.00 83.56 113 THR A O 1
ATOM 931 N N . CYS A 1 114 ? 5.383 7.771 10.554 1.00 86.00 114 CYS A N 1
ATOM 932 C CA . CYS A 1 114 ? 5.601 9.211 10.424 1.00 86.00 114 CYS A CA 1
ATOM 933 C C . CYS A 1 114 ? 5.625 9.904 11.794 1.00 86.00 114 CYS A C 1
ATOM 935 O O . CYS A 1 114 ? 4.771 9.662 12.645 1.00 86.00 114 CYS A O 1
ATOM 937 N N . TRP A 1 115 ? 6.575 10.825 11.977 1.00 85.88 115 TRP A N 1
ATOM 938 C CA . TRP A 1 115 ? 6.740 11.599 13.214 1.00 85.88 115 TRP A CA 1
ATOM 939 C C . TRP A 1 115 ? 5.497 12.422 13.588 1.00 85.88 115 TRP A C 1
ATOM 941 O O . TRP A 1 115 ? 5.193 12.573 14.765 1.00 85.88 115 TRP A O 1
ATOM 951 N N . GLU A 1 116 ? 4.751 12.918 12.600 1.00 87.12 116 GLU A N 1
ATOM 952 C CA . GLU A 1 116 ? 3.532 13.713 12.814 1.00 87.12 116 GLU A CA 1
ATOM 953 C C . GLU A 1 116 ? 2.492 12.951 13.645 1.00 87.12 116 GLU A C 1
ATOM 955 O O . GLU A 1 116 ? 1.990 13.476 14.638 1.00 87.12 116 GLU A O 1
ATOM 960 N N . HIS A 1 117 ? 2.278 11.669 13.331 1.00 86.62 117 HIS A N 1
ATOM 961 C CA . HIS A 1 117 ? 1.365 10.820 14.093 1.00 86.62 117 HIS A CA 1
ATOM 962 C C . HIS A 1 117 ? 1.831 10.628 15.537 1.00 86.62 117 HIS A C 1
ATOM 964 O O . HIS A 1 117 ? 1.009 10.541 16.440 1.00 86.62 117 HIS A O 1
ATOM 970 N N . GLN A 1 118 ? 3.142 10.595 15.782 1.00 84.56 118 GLN A N 1
ATOM 971 C CA . GLN A 1 118 ? 3.672 10.467 17.136 1.00 84.56 118 GLN A CA 1
ATOM 972 C C . GLN A 1 118 ? 3.373 11.708 17.989 1.00 84.56 118 GLN A C 1
ATOM 974 O O . GLN A 1 118 ? 3.027 11.554 19.158 1.00 84.56 118 GLN A O 1
ATOM 979 N N . VAL A 1 119 ? 3.480 12.909 17.412 1.00 88.50 119 VAL A N 1
ATOM 980 C CA . VAL A 1 119 ? 3.191 14.177 18.106 1.00 88.50 119 VAL A CA 1
ATOM 981 C C . VAL A 1 119 ? 1.703 14.322 18.410 1.00 88.50 119 VAL A C 1
ATOM 983 O O . VAL A 1 119 ? 1.344 14.808 19.474 1.00 88.50 119 VAL A O 1
ATOM 986 N N . GLU A 1 120 ? 0.835 13.889 17.498 1.00 87.62 120 GLU A N 1
ATOM 987 C CA . GLU A 1 120 ? -0.618 13.960 17.693 1.00 87.62 120 GLU A CA 1
ATOM 988 C C . GLU A 1 120 ? -1.139 12.955 18.719 1.00 87.62 120 GLU A C 1
ATOM 990 O O . GLU A 1 120 ? -2.189 13.190 19.307 1.00 87.62 120 GLU A O 1
ATOM 995 N N . ILE A 1 121 ? -0.434 11.842 18.945 1.00 85.88 121 ILE A N 1
ATOM 996 C CA . ILE A 1 121 ? -0.817 10.842 19.952 1.00 85.88 121 ILE A CA 1
ATOM 997 C C . ILE A 1 121 ? -0.473 11.310 21.377 1.00 85.88 121 ILE A C 1
ATOM 999 O O . ILE A 1 121 ? -1.206 10.954 22.309 1.00 85.88 121 ILE A O 1
ATOM 1003 N N . THR A 1 122 ? 0.640 12.041 21.544 1.00 76.44 122 THR A N 1
ATOM 1004 C CA . THR A 1 122 ? 1.164 12.519 22.842 1.00 76.44 122 THR A CA 1
ATOM 1005 C C . THR A 1 122 ? 0.427 13.734 23.375 1.00 76.44 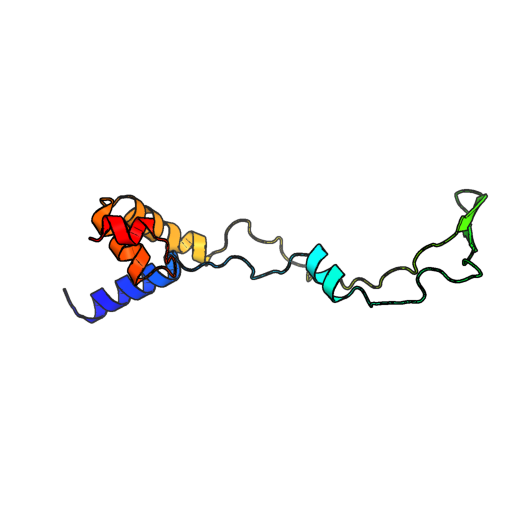122 THR A C 1
ATOM 1007 O O . THR A 1 122 ? 0.066 13.697 24.572 1.00 76.44 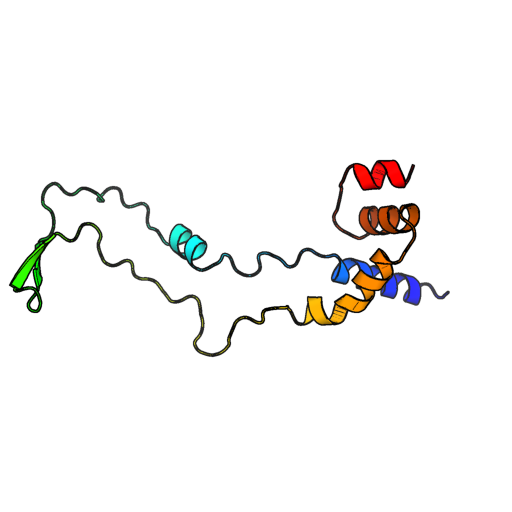122 THR A O 1
#

Organism: Salmonella enterica (NCBI:txid28901)

Nearest PDB structures (foldseek):
  8bx8-assembly1_D  TM=2.465E-01  e=3.646E+00  Tetrahymena thermophila

Mean predicted aligned error: 12.03 Å